Protein AF-A0AAN5D8Q6-F1 (afdb_monomer_lite)

Organism: NCBI:txid1317129

Radius of gyration: 21.9 Å; chains: 1; bounding box: 68×29×64 Å

Structure (mmCIF, N/CA/C/O backbone):
data_AF-A0AAN5D8Q6-F1
#
_entry.id   AF-A0AAN5D8Q6-F1
#
loop_
_atom_site.group_PDB
_atom_site.id
_atom_site.type_symbol
_atom_site.label_atom_id
_atom_site.label_alt_id
_atom_site.label_comp_id
_atom_site.label_asym_id
_atom_site.label_entity_id
_atom_site.label_seq_id
_atom_site.pdbx_PDB_ins_code
_atom_site.Cartn_x
_atom_site.Cartn_y
_atom_site.Cartn_z
_atom_site.occupancy
_atom_site.B_iso_or_equiv
_atom_site.auth_seq_id
_atom_site.auth_comp_id
_atom_site.auth_asym_id
_atom_site.auth_atom_id
_atom_site.pdbx_PDB_model_num
ATOM 1 N N . THR A 1 1 ? 2.162 10.910 -30.057 1.00 61.28 1 THR A N 1
ATOM 2 C CA . THR A 1 1 ? 2.626 12.165 -29.415 1.00 61.28 1 THR A CA 1
ATOM 3 C C . THR A 1 1 ? 3.493 11.852 -28.193 1.00 61.28 1 THR A C 1
ATOM 5 O O . THR A 1 1 ? 2.975 11.648 -27.103 1.00 61.28 1 THR A O 1
ATOM 8 N N . ARG A 1 2 ? 4.827 11.772 -28.353 1.00 68.81 2 ARG A N 1
ATOM 9 C CA . ARG A 1 2 ? 5.777 11.435 -27.258 1.00 68.81 2 ARG A CA 1
ATOM 10 C C . ARG A 1 2 ? 5.701 12.402 -26.062 1.00 68.81 2 ARG A C 1
ATOM 12 O O . ARG A 1 2 ? 5.843 11.976 -24.922 1.00 68.81 2 ARG A O 1
ATOM 19 N N . VAL A 1 3 ? 5.389 13.675 -26.313 1.00 76.62 3 VAL A N 1
ATOM 20 C CA . VAL A 1 3 ? 5.197 14.711 -25.278 1.00 76.62 3 VAL A CA 1
ATOM 21 C C . VAL A 1 3 ? 4.025 14.378 -24.345 1.00 76.62 3 VAL A C 1
ATOM 23 O O . VAL A 1 3 ? 4.167 14.466 -23.130 1.00 76.62 3 VAL A O 1
ATOM 26 N N . HIS A 1 4 ? 2.902 13.886 -24.882 1.00 75.38 4 HIS A N 1
ATOM 27 C CA . HIS A 1 4 ? 1.758 13.452 -24.069 1.00 75.38 4 HIS A CA 1
ATOM 28 C C . HIS A 1 4 ? 2.110 12.287 -23.135 1.00 75.38 4 HIS A C 1
ATOM 30 O O . HIS A 1 4 ? 1.647 12.241 -21.998 1.00 75.38 4 HIS A O 1
ATOM 36 N N . GLN A 1 5 ? 2.958 11.358 -23.588 1.00 72.12 5 GLN A N 1
ATOM 37 C CA . GLN A 1 5 ? 3.420 10.245 -22.755 1.00 72.12 5 GLN A CA 1
ATOM 38 C C . GLN A 1 5 ? 4.350 10.714 -21.629 1.00 72.12 5 GLN A C 1
ATOM 40 O O . GLN A 1 5 ? 4.248 10.201 -20.517 1.00 72.12 5 GLN A O 1
ATOM 45 N N . LEU A 1 6 ? 5.225 11.692 -21.886 1.00 71.75 6 LEU A N 1
ATOM 46 C CA . LEU A 1 6 ? 6.100 12.276 -20.861 1.00 71.75 6 LEU A CA 1
ATOM 47 C C . LEU A 1 6 ? 5.304 13.043 -19.799 1.00 71.75 6 LEU A C 1
ATOM 49 O O . LEU A 1 6 ? 5.535 12.843 -18.609 1.00 71.75 6 LEU A O 1
ATOM 53 N N . ILE A 1 7 ? 4.321 13.845 -20.216 1.00 77.38 7 ILE A N 1
ATOM 54 C CA . ILE A 1 7 ? 3.443 14.589 -19.301 1.00 77.38 7 ILE A CA 1
ATOM 55 C C . ILE A 1 7 ? 2.642 13.625 -18.416 1.00 77.38 7 ILE A C 1
ATOM 57 O O . ILE A 1 7 ? 2.618 13.786 -17.198 1.00 77.38 7 ILE A O 1
ATOM 61 N N . ASN A 1 8 ? 2.055 12.571 -18.994 1.00 73.19 8 ASN A N 1
ATOM 62 C CA . ASN A 1 8 ? 1.296 11.579 -18.226 1.00 73.19 8 ASN A CA 1
ATOM 63 C C . ASN A 1 8 ? 2.174 10.812 -17.225 1.00 73.19 8 ASN A C 1
ATOM 65 O O . ASN A 1 8 ? 1.735 10.541 -16.109 1.00 73.19 8 ASN A O 1
ATOM 69 N N . LYS A 1 9 ? 3.419 10.488 -17.596 1.00 70.25 9 LYS A N 1
ATOM 70 C CA . LYS A 1 9 ? 4.393 9.860 -16.689 1.00 70.25 9 LYS A CA 1
ATOM 71 C C . LYS A 1 9 ? 4.766 10.792 -15.533 1.00 70.25 9 LYS A C 1
ATOM 73 O O . LYS A 1 9 ? 4.789 10.345 -14.390 1.00 70.25 9 LYS A O 1
ATOM 78 N N . GLY A 1 10 ? 4.992 12.077 -15.815 1.00 72.12 10 GLY A N 1
ATOM 79 C CA . GLY A 1 10 ? 5.273 13.090 -14.794 1.00 72.12 10 GLY A CA 1
ATOM 80 C C . GLY A 1 10 ? 4.121 13.252 -13.801 1.00 72.12 10 GLY A C 1
ATOM 81 O O . GLY A 1 10 ? 4.326 13.116 -12.598 1.00 72.12 10 GLY A O 1
ATOM 82 N N . LEU A 1 11 ? 2.895 13.435 -14.300 1.00 75.19 11 LEU A N 1
ATOM 83 C CA . LEU A 1 11 ? 1.694 13.553 -13.465 1.00 75.19 11 LEU A CA 1
ATOM 84 C C . LEU A 1 11 ? 1.444 12.305 -12.614 1.00 75.19 11 LEU A C 1
ATOM 86 O O . LEU A 1 11 ? 1.070 12.422 -11.447 1.00 75.19 11 LEU A O 1
ATOM 90 N N . ALA A 1 12 ? 1.678 11.114 -13.171 1.00 72.56 12 ALA A N 1
ATOM 91 C CA . ALA A 1 12 ? 1.571 9.873 -12.417 1.00 72.56 12 ALA A CA 1
ATOM 92 C C . ALA A 1 12 ? 2.553 9.868 -11.237 1.00 72.56 12 ALA A C 1
ATOM 94 O O . ALA A 1 12 ? 2.127 9.680 -10.101 1.00 72.56 12 ALA A O 1
ATOM 95 N N . ILE A 1 13 ? 3.840 10.144 -11.478 1.00 75.00 13 ILE A N 1
ATOM 96 C CA . ILE A 1 13 ? 4.872 10.176 -10.430 1.00 75.00 13 ILE A CA 1
ATOM 97 C C . ILE A 1 13 ? 4.524 11.199 -9.341 1.00 75.00 13 ILE A C 1
ATOM 99 O O . ILE A 1 13 ? 4.581 10.870 -8.157 1.00 75.00 13 ILE A O 1
ATOM 103 N N . THR A 1 14 ? 4.107 12.411 -9.718 1.00 76.12 14 THR A N 1
ATOM 104 C CA . THR A 1 14 ? 3.710 13.450 -8.757 1.00 76.12 14 THR A CA 1
ATOM 105 C C . THR A 1 14 ? 2.533 13.002 -7.893 1.00 76.12 14 THR A C 1
ATOM 107 O O . THR A 1 14 ? 2.607 13.090 -6.667 1.00 76.12 14 THR A O 1
ATOM 110 N N . ASN A 1 15 ? 1.479 12.453 -8.502 1.00 75.25 15 ASN A N 1
ATOM 111 C CA . ASN A 1 15 ? 0.332 11.933 -7.758 1.00 75.25 15 ASN A CA 1
ATOM 112 C C . ASN A 1 15 ? 0.729 10.790 -6.813 1.00 75.25 15 ASN A C 1
ATOM 114 O O . ASN A 1 15 ? 0.198 10.707 -5.707 1.00 75.25 15 ASN A O 1
ATOM 118 N N . TYR A 1 16 ? 1.694 9.949 -7.199 1.00 69.50 16 TYR A N 1
ATOM 119 C CA . TYR A 1 16 ? 2.215 8.890 -6.331 1.00 69.50 16 TYR A CA 1
ATOM 120 C C . TYR A 1 16 ? 2.961 9.431 -5.116 1.00 69.50 16 TYR A C 1
ATOM 122 O O . TYR A 1 16 ? 2.720 8.964 -4.003 1.00 69.50 16 TYR A O 1
ATOM 130 N N . VAL A 1 17 ? 3.838 10.417 -5.301 1.00 76.00 17 VAL A N 1
ATOM 131 C CA . VAL A 1 17 ? 4.578 11.026 -4.186 1.00 76.00 17 VAL A CA 1
ATOM 132 C C . VAL A 1 17 ? 3.607 11.676 -3.201 1.00 76.00 17 VAL A C 1
ATOM 134 O O . VAL A 1 17 ? 3.692 11.424 -1.999 1.00 76.00 17 VAL A O 1
ATOM 137 N N . VAL A 1 18 ? 2.630 12.435 -3.706 1.00 79.06 18 VAL A N 1
ATOM 138 C CA . VAL A 1 18 ? 1.588 13.051 -2.872 1.00 79.06 18 VAL A CA 1
ATOM 139 C C . VAL A 1 18 ? 0.795 11.983 -2.121 1.00 79.06 18 VAL A C 1
ATOM 141 O O . VAL A 1 18 ? 0.617 12.089 -0.909 1.00 79.06 18 VAL A O 1
ATOM 144 N N . TYR A 1 19 ? 0.381 10.914 -2.802 1.00 75.81 19 TYR A N 1
ATOM 145 C CA . TYR A 1 19 ? -0.361 9.819 -2.185 1.00 75.81 19 TYR A CA 1
ATOM 146 C C . TYR A 1 19 ? 0.419 9.154 -1.040 1.00 75.81 19 TYR A C 1
ATOM 148 O O . TYR A 1 19 ? -0.138 8.951 0.041 1.00 75.81 19 TYR A O 1
ATOM 156 N N . VAL A 1 20 ? 1.702 8.836 -1.239 1.00 75.69 20 VAL A N 1
ATOM 157 C CA . VAL A 1 20 ? 2.541 8.193 -0.210 1.00 75.69 20 VAL A CA 1
ATOM 158 C C . VAL A 1 20 ? 2.745 9.116 0.991 1.00 75.69 20 VAL A C 1
ATOM 160 O O . VAL A 1 20 ? 2.602 8.670 2.134 1.00 75.69 20 VAL A O 1
ATOM 163 N N . ILE A 1 21 ? 3.025 10.400 0.752 1.00 82.75 21 ILE A N 1
ATOM 164 C CA . ILE A 1 21 ? 3.220 11.392 1.816 1.00 82.75 21 ILE A CA 1
ATOM 165 C C . ILE A 1 21 ? 1.928 11.562 2.621 1.00 82.75 21 ILE A C 1
ATOM 167 O O . ILE A 1 21 ? 1.947 11.422 3.844 1.00 82.75 21 ILE A O 1
ATOM 171 N N . CYS A 1 22 ? 0.793 11.789 1.954 1.00 79.06 22 CYS A N 1
ATOM 172 C CA . CYS A 1 22 ? -0.494 11.963 2.620 1.00 79.06 22 CYS A CA 1
ATOM 173 C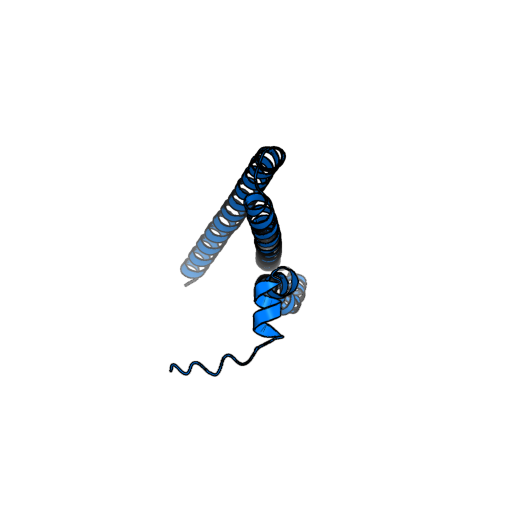 C . CYS A 1 22 ? -0.883 10.731 3.448 1.00 79.06 22 CYS A C 1
ATOM 175 O O . CYS A 1 22 ? -1.235 10.881 4.617 1.00 79.06 22 CYS A O 1
ATOM 177 N N . ASN A 1 23 ? -0.773 9.513 2.902 1.00 76.19 23 ASN A N 1
ATOM 178 C CA . ASN A 1 23 ? -1.113 8.295 3.651 1.00 76.19 23 ASN A CA 1
ATOM 179 C C . ASN A 1 23 ? -0.192 8.061 4.853 1.00 76.19 23 ASN A C 1
ATOM 181 O O . ASN A 1 23 ? -0.659 7.636 5.912 1.00 76.19 23 ASN A O 1
ATOM 185 N N . SER A 1 24 ? 1.098 8.372 4.722 1.00 76.81 24 SER A N 1
ATOM 186 C CA . SER A 1 24 ? 2.048 8.273 5.834 1.00 76.81 24 SER A CA 1
ATOM 187 C C . SER A 1 24 ? 1.705 9.271 6.942 1.00 76.81 24 SER A C 1
ATOM 189 O O . SER A 1 24 ? 1.614 8.886 8.108 1.00 76.81 24 SER A O 1
ATOM 191 N N . ILE A 1 25 ? 1.424 10.531 6.584 1.00 82.94 25 ILE A N 1
ATOM 192 C CA . ILE A 1 25 ? 1.013 11.574 7.535 1.00 82.94 25 ILE A CA 1
ATOM 193 C C . ILE A 1 25 ? -0.283 11.174 8.241 1.00 82.94 25 ILE A C 1
ATOM 195 O O . ILE A 1 25 ? -0.329 11.192 9.469 1.00 82.94 25 ILE A O 1
ATOM 199 N N . PHE A 1 26 ? -1.317 10.760 7.502 1.00 78.12 26 PHE A N 1
ATOM 200 C CA . PHE A 1 26 ? -2.578 10.326 8.106 1.00 78.12 26 PHE A CA 1
ATOM 201 C C . PHE A 1 26 ? -2.390 9.127 9.037 1.00 78.12 26 PHE A C 1
ATOM 203 O O . PHE A 1 26 ? -2.976 9.102 10.120 1.00 78.12 26 PHE A O 1
ATOM 210 N N . THR A 1 27 ? -1.532 8.171 8.676 1.00 77.06 27 THR A N 1
ATOM 211 C CA . THR A 1 27 ? -1.230 7.014 9.531 1.00 77.06 27 THR A CA 1
ATOM 212 C C . THR A 1 27 ? -0.553 7.452 10.833 1.00 77.06 27 THR A C 1
ATOM 214 O O . THR A 1 27 ? -0.971 7.036 11.915 1.00 77.06 27 THR A O 1
ATOM 217 N N . ILE A 1 28 ? 0.435 8.350 10.760 1.00 81.50 28 ILE A N 1
ATOM 218 C CA . ILE A 1 28 ? 1.135 8.880 11.940 1.00 81.50 28 ILE A CA 1
ATOM 219 C C . ILE A 1 28 ? 0.187 9.702 12.821 1.00 81.50 28 ILE A C 1
ATOM 221 O O . ILE A 1 28 ? 0.147 9.489 14.033 1.00 81.50 28 ILE A O 1
ATOM 225 N N . LEU A 1 29 ? -0.595 10.617 12.238 1.00 78.25 29 LEU A N 1
ATOM 226 C CA . LEU A 1 29 ? -1.566 11.432 12.974 1.00 78.25 29 LEU A CA 1
ATOM 227 C C . LEU A 1 29 ? -2.597 10.553 13.689 1.00 78.25 29 LEU A C 1
ATOM 229 O O . LEU A 1 29 ? -2.837 10.738 14.881 1.00 78.25 29 LEU A O 1
ATOM 233 N N . THR A 1 30 ? -3.130 9.542 12.998 1.00 77.44 30 THR A N 1
ATOM 234 C CA . THR A 1 30 ? -4.075 8.590 13.596 1.00 77.44 30 THR A CA 1
ATOM 235 C C . THR A 1 30 ? -3.415 7.801 14.729 1.00 77.44 30 THR A C 1
ATOM 237 O O . THR A 1 30 ? -4.008 7.650 15.794 1.00 77.44 30 THR A O 1
ATOM 240 N N . SER A 1 31 ? -2.163 7.360 14.560 1.00 74.38 31 SER A N 1
ATOM 241 C CA . SER A 1 31 ? -1.419 6.662 15.615 1.00 74.38 31 SER A CA 1
ATOM 242 C C . SER A 1 31 ? -1.205 7.535 16.855 1.00 74.38 31 SER A C 1
ATOM 244 O O . SER A 1 31 ? -1.317 7.047 17.982 1.00 74.38 31 SER A O 1
ATOM 246 N N . ARG A 1 32 ? -0.895 8.825 16.672 1.00 81.69 32 ARG A N 1
ATOM 247 C CA . ARG A 1 32 ? -0.702 9.772 17.782 1.00 81.69 32 ARG A CA 1
ATOM 248 C C . ARG A 1 32 ? -2.000 10.016 18.537 1.00 81.69 32 ARG A C 1
ATOM 250 O O . ARG A 1 32 ? -1.997 10.001 19.766 1.00 81.69 32 ARG A O 1
ATOM 257 N N . GLU A 1 33 ? -3.101 10.185 17.816 1.00 78.62 33 GLU A N 1
ATOM 258 C CA . GLU A 1 33 ? -4.408 10.407 18.429 1.00 78.62 33 GLU A CA 1
ATOM 259 C C . GLU A 1 33 ? -4.877 9.166 19.200 1.00 78.62 33 GLU A C 1
ATOM 261 O O . GLU A 1 33 ? -5.339 9.274 20.336 1.00 78.62 33 GLU A O 1
ATOM 266 N N . MET A 1 34 ? -4.639 7.966 18.660 1.00 70.50 34 MET A N 1
ATOM 267 C CA . MET A 1 34 ? -4.876 6.701 19.363 1.00 70.50 34 MET A CA 1
ATOM 268 C C . MET A 1 34 ? -4.087 6.598 20.674 1.00 70.50 34 MET A C 1
ATOM 270 O O . MET A 1 34 ? -4.626 6.158 21.693 1.00 70.50 34 MET A O 1
ATOM 274 N N . TYR A 1 35 ? -2.820 7.021 20.671 1.00 76.25 35 TYR A N 1
ATOM 275 C CA . TYR A 1 35 ? -1.996 7.035 21.879 1.00 76.25 35 TYR A CA 1
ATOM 276 C C . TYR A 1 35 ? -2.520 8.041 22.914 1.00 76.25 35 TYR A C 1
ATOM 278 O O . TYR A 1 35 ? -2.592 7.724 24.102 1.00 76.25 35 TYR A O 1
ATOM 286 N N . ARG A 1 36 ? -2.964 9.221 22.463 1.00 78.50 36 ARG A N 1
ATOM 287 C CA . ARG A 1 36 ? -3.570 10.255 23.314 1.00 78.50 36 ARG A CA 1
ATOM 288 C C . ARG A 1 36 ? -4.854 9.760 23.982 1.00 78.50 36 ARG A C 1
ATOM 290 O O . ARG A 1 36 ? -5.008 9.890 25.195 1.00 78.50 36 ARG A O 1
ATOM 297 N N . MET A 1 37 ? -5.737 9.118 23.217 1.00 69.19 37 MET A N 1
ATOM 298 C CA . MET A 1 37 ? -6.996 8.570 23.734 1.00 69.19 37 MET A CA 1
ATOM 299 C C . MET A 1 37 ? -6.771 7.431 24.735 1.00 69.19 37 MET A C 1
ATOM 301 O O . MET A 1 37 ? -7.529 7.306 25.695 1.00 69.19 37 MET A O 1
ATOM 305 N N . ARG A 1 38 ? -5.693 6.644 24.589 1.00 71.75 38 ARG A N 1
ATOM 306 C CA . ARG A 1 38 ? -5.320 5.598 25.558 1.00 71.75 38 ARG A CA 1
ATOM 307 C C . ARG A 1 38 ? -5.065 6.155 26.963 1.00 71.75 38 ARG A C 1
ATOM 309 O O . ARG A 1 38 ? -5.440 5.500 27.932 1.00 71.75 38 ARG A O 1
ATOM 316 N N . GLY A 1 39 ? -4.487 7.353 27.077 1.00 69.81 39 GLY A N 1
ATOM 317 C CA . GLY A 1 39 ? -4.260 8.019 28.365 1.00 69.81 39 GLY A CA 1
ATOM 318 C C . GLY A 1 39 ? -5.554 8.454 29.065 1.00 69.81 39 GLY A C 1
ATOM 319 O O . GLY A 1 39 ? -5.661 8.345 30.281 1.00 69.81 39 GLY A O 1
ATOM 320 N N . MET A 1 40 ? -6.574 8.867 28.305 1.00 68.69 40 MET A N 1
ATOM 321 C CA . MET A 1 40 ? -7.865 9.315 28.853 1.00 68.69 40 MET A CA 1
ATOM 322 C C . MET A 1 40 ? -8.739 8.167 29.384 1.00 68.69 40 MET A C 1
ATOM 324 O O . MET A 1 40 ? -9.632 8.391 30.199 1.00 68.69 40 MET A O 1
ATOM 328 N N . VAL A 1 41 ? -8.485 6.930 28.949 1.00 68.69 41 VAL A N 1
ATOM 329 C CA . VAL A 1 41 ? -9.284 5.750 29.329 1.00 68.69 41 VAL A CA 1
ATOM 330 C C . VAL A 1 41 ? -8.986 5.246 30.728 1.00 68.69 41 VAL A C 1
ATOM 332 O O . VAL A 1 41 ? -9.861 4.645 31.343 1.00 68.69 41 VAL A O 1
ATOM 335 N N . TYR A 1 42 ? -7.803 5.544 31.262 1.00 65.44 42 TYR A N 1
ATOM 336 C CA . TYR A 1 42 ? -7.447 5.166 32.628 1.00 65.44 42 TYR A CA 1
ATOM 337 C C . TYR A 1 42 ? -8.411 5.762 33.676 1.00 65.44 42 TYR A C 1
ATOM 339 O O . TYR A 1 42 ? -8.621 5.159 34.720 1.00 65.44 42 TYR A O 1
ATOM 347 N N . ASN A 1 43 ? -9.068 6.885 33.353 1.00 67.38 43 ASN A N 1
ATOM 348 C CA . ASN A 1 43 ? -9.950 7.621 34.263 1.00 67.38 43 ASN A CA 1
ATOM 349 C C . ASN A 1 43 ? -11.444 7.596 33.869 1.00 67.38 43 ASN A C 1
ATOM 351 O O . ASN A 1 43 ? -12.213 8.381 34.419 1.00 67.38 43 ASN A O 1
ATOM 355 N N . SER A 1 44 ? -11.885 6.782 32.895 1.00 67.19 44 SER A N 1
ATOM 356 C CA . SER A 1 44 ? -13.215 6.962 32.272 1.00 67.19 44 SER A CA 1
ATOM 357 C C . SER A 1 44 ? -14.102 5.709 32.171 1.00 67.19 44 SER A C 1
ATOM 359 O O . SER A 1 44 ? -13.673 4.580 32.385 1.00 67.19 44 SER A O 1
ATOM 361 N N . SER A 1 45 ? -15.379 5.947 31.841 1.00 75.00 45 SER A N 1
ATOM 362 C CA . SER A 1 45 ? -16.505 4.996 31.857 1.00 75.00 45 SER A CA 1
ATOM 363 C C . SER A 1 45 ? -16.394 3.831 30.854 1.00 75.00 45 SER A C 1
ATOM 365 O O . SER A 1 45 ? -15.703 3.914 29.837 1.00 75.00 45 SER A O 1
ATOM 367 N N . ALA A 1 46 ? -17.152 2.750 31.096 1.00 73.56 46 ALA A N 1
ATOM 368 C CA . ALA A 1 46 ? -17.195 1.542 30.256 1.00 73.56 46 ALA A CA 1
ATOM 369 C C . ALA A 1 46 ? -17.452 1.816 28.755 1.00 73.56 46 ALA A C 1
ATOM 371 O O . ALA A 1 46 ? -16.920 1.105 27.900 1.00 73.56 46 ALA A O 1
ATOM 372 N N . ASN A 1 47 ? -18.193 2.880 28.425 1.00 74.12 47 ASN A N 1
ATOM 373 C CA . ASN A 1 47 ? -18.472 3.287 27.044 1.00 74.12 47 ASN A CA 1
ATOM 374 C C . ASN A 1 47 ? -17.210 3.750 26.297 1.00 74.12 47 ASN A C 1
ATOM 376 O O . ASN A 1 47 ? -17.042 3.442 25.116 1.00 74.12 47 ASN A O 1
ATOM 380 N N . LEU A 1 48 ? -16.280 4.422 26.985 1.00 75.25 48 LEU A N 1
ATOM 381 C CA . LEU A 1 48 ? -15.032 4.899 26.385 1.00 75.25 48 LEU A CA 1
ATOM 382 C C . LEU A 1 48 ? -14.127 3.727 25.964 1.00 75.25 48 LEU A C 1
ATOM 384 O O . LEU A 1 48 ? -13.450 3.781 24.937 1.00 75.25 48 LEU A O 1
ATOM 388 N N . ARG A 1 49 ? -14.166 2.625 26.725 1.00 75.94 49 ARG A N 1
ATOM 389 C CA . ARG A 1 49 ? -13.410 1.400 26.431 1.00 75.94 49 ARG A CA 1
ATOM 390 C C . ARG A 1 49 ? -13.888 0.722 25.143 1.00 75.94 49 ARG A C 1
ATOM 392 O O . ARG A 1 49 ? -13.057 0.255 24.367 1.00 75.94 49 ARG A O 1
ATOM 399 N N . IL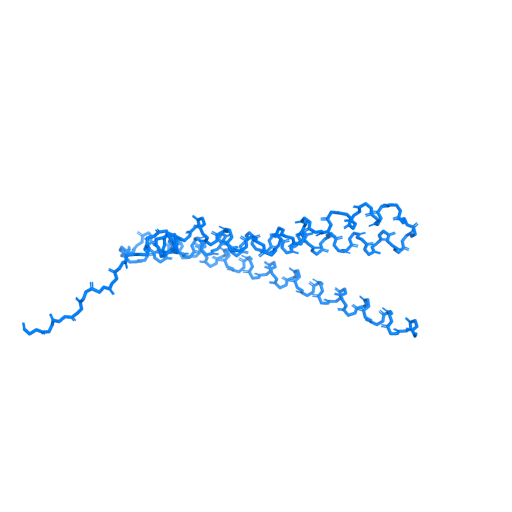E A 1 50 ? -15.200 0.693 24.896 1.00 79.56 50 ILE A N 1
ATOM 400 C CA . ILE A 1 50 ? -15.783 0.132 23.664 1.00 79.56 50 ILE A CA 1
ATOM 401 C C . ILE A 1 50 ? -15.364 0.971 22.450 1.00 79.56 50 ILE A C 1
ATOM 403 O O . ILE A 1 50 ? -14.894 0.417 21.454 1.00 79.56 50 ILE A O 1
ATOM 407 N N . ILE A 1 51 ? -15.454 2.302 22.562 1.00 79.44 51 ILE A N 1
ATOM 408 C CA . ILE A 1 51 ? -15.039 3.239 21.506 1.00 79.44 51 ILE A CA 1
ATOM 409 C C . ILE A 1 51 ? -13.557 3.046 21.159 1.00 79.44 51 ILE A C 1
ATOM 411 O O . ILE A 1 51 ? -13.206 2.947 19.984 1.00 79.44 51 ILE A O 1
ATOM 415 N N . LEU A 1 52 ? -12.693 2.906 22.168 1.00 79.94 52 LEU A N 1
ATOM 416 C CA . LEU A 1 52 ? -11.264 2.662 21.964 1.00 79.94 52 LEU A CA 1
ATOM 417 C C . LEU A 1 52 ? -10.974 1.363 21.207 1.00 79.94 52 LEU A C 1
ATOM 419 O O . LEU A 1 52 ? -10.109 1.334 20.331 1.00 79.94 52 LEU A O 1
ATOM 423 N N . ILE A 1 53 ? -11.663 0.273 21.559 1.00 79.19 53 ILE A N 1
ATOM 424 C CA . ILE A 1 53 ? -11.490 -1.018 20.881 1.00 79.19 53 ILE A CA 1
ATOM 425 C C . ILE A 1 53 ? -11.886 -0.879 19.409 1.00 79.19 53 ILE A C 1
ATOM 427 O O . ILE A 1 53 ? -11.157 -1.339 18.529 1.00 79.19 53 ILE A O 1
ATOM 431 N N . GLN A 1 54 ? -12.998 -0.196 19.135 1.00 80.75 54 GLN A N 1
ATOM 432 C CA . GLN A 1 54 ? -13.468 0.039 17.776 1.00 80.75 54 GLN A CA 1
ATOM 433 C C . GLN A 1 54 ? -12.493 0.905 16.970 1.00 80.75 54 GLN A C 1
ATOM 435 O O . GLN A 1 54 ? -12.161 0.553 15.838 1.00 80.75 54 GLN A O 1
ATOM 440 N N . GLN A 1 55 ? -11.975 1.988 17.553 1.00 81.19 55 GLN A N 1
ATOM 441 C CA . GLN A 1 55 ? -10.970 2.822 16.896 1.00 81.19 55 GLN A CA 1
ATOM 442 C C . GLN A 1 55 ? -9.650 2.085 16.670 1.00 81.19 55 GLN A C 1
ATOM 444 O O . GLN A 1 55 ? -9.054 2.236 15.608 1.00 81.19 55 GLN A O 1
ATOM 449 N N . ARG A 1 56 ? -9.210 1.232 17.606 1.00 81.94 56 ARG A N 1
ATOM 450 C CA . ARG A 1 56 ? -8.012 0.401 17.415 1.00 81.94 56 ARG A CA 1
ATOM 451 C C . ARG A 1 56 ? -8.189 -0.558 16.245 1.00 81.94 56 ARG A C 1
ATOM 453 O O . ARG A 1 56 ? -7.284 -0.690 15.429 1.00 81.94 56 ARG A O 1
ATOM 460 N N . ASN A 1 57 ? -9.349 -1.200 16.140 1.00 81.81 57 ASN A N 1
ATOM 461 C CA . ASN A 1 57 ? -9.640 -2.100 15.028 1.00 81.81 57 ASN A CA 1
ATOM 462 C C . ASN A 1 57 ? -9.680 -1.336 13.697 1.00 81.81 57 ASN A C 1
ATOM 464 O O . ASN A 1 57 ? -9.087 -1.793 12.724 1.00 81.81 57 ASN A O 1
ATOM 468 N N . LEU A 1 58 ? -10.297 -0.149 13.666 1.00 81.75 58 LEU A N 1
ATOM 469 C CA . LEU A 1 58 ? -10.297 0.714 12.482 1.00 81.75 58 LEU A CA 1
ATOM 470 C C . LEU A 1 58 ? -8.876 1.159 12.104 1.00 81.75 58 LEU A C 1
ATOM 472 O O . LEU A 1 58 ? -8.517 1.121 10.932 1.00 81.75 58 LEU A O 1
ATOM 476 N N . PHE A 1 59 ? -8.046 1.513 13.085 1.00 82.69 59 PHE A N 1
ATOM 477 C CA . PHE A 1 59 ? -6.655 1.895 12.860 1.00 82.69 59 PHE A CA 1
ATOM 478 C C . PHE A 1 59 ? -5.830 0.757 12.255 1.00 82.69 59 PHE A C 1
ATOM 480 O O . PHE A 1 59 ? -5.059 0.993 11.327 1.00 82.69 59 PHE A O 1
ATOM 487 N N . ILE A 1 60 ? -6.015 -0.481 12.723 1.00 83.44 60 ILE A N 1
ATOM 488 C CA . ILE A 1 60 ? -5.354 -1.653 12.132 1.00 83.44 60 ILE A CA 1
ATOM 489 C C . ILE A 1 60 ? -5.790 -1.829 10.669 1.00 83.44 60 ILE A C 1
ATOM 491 O O . ILE A 1 60 ? -4.936 -2.035 9.810 1.00 83.44 60 ILE A O 1
ATOM 495 N N . VAL A 1 61 ? -7.089 -1.692 10.364 1.00 85.12 61 VAL A N 1
ATOM 496 C CA . VAL A 1 61 ? -7.610 -1.772 8.984 1.00 85.12 61 VAL A CA 1
ATOM 497 C C . VAL A 1 61 ? -6.981 -0.697 8.096 1.00 85.12 61 VAL A C 1
ATOM 499 O O . VAL A 1 61 ? -6.481 -1.010 7.017 1.00 85.12 61 VAL A O 1
ATOM 502 N N . VAL A 1 62 ? -6.976 0.559 8.551 1.00 81.56 62 VAL A N 1
ATOM 503 C CA . VAL A 1 62 ? -6.384 1.684 7.811 1.00 81.56 62 VAL A CA 1
ATOM 504 C C . VAL A 1 62 ? -4.888 1.458 7.604 1.00 81.56 62 VAL A C 1
ATOM 506 O O . VAL A 1 62 ? -4.404 1.624 6.493 1.00 81.56 62 VAL A O 1
ATOM 509 N N . SER A 1 63 ? -4.168 0.997 8.628 1.00 80.88 63 SER A N 1
ATOM 510 C CA . SER A 1 63 ? -2.729 0.725 8.534 1.00 80.88 63 SER A CA 1
ATOM 511 C C . SER A 1 63 ? -2.421 -0.383 7.524 1.00 80.88 63 SER A C 1
ATOM 513 O O . SER A 1 63 ? -1.540 -0.220 6.683 1.00 80.88 63 SER A O 1
ATOM 515 N N . ALA A 1 64 ? -3.170 -1.490 7.554 1.00 85.12 64 ALA A N 1
ATOM 516 C CA . ALA A 1 64 ? -3.018 -2.577 6.587 1.00 85.12 64 ALA A CA 1
ATOM 517 C C . ALA A 1 64 ? -3.327 -2.114 5.153 1.00 85.12 64 ALA A C 1
ATOM 519 O O . ALA A 1 64 ? -2.597 -2.452 4.220 1.00 85.12 64 ALA A O 1
ATOM 520 N N . CYS A 1 65 ? -4.368 -1.295 4.979 1.00 85.31 65 CYS A N 1
ATOM 521 C CA . CYS A 1 65 ? -4.719 -0.686 3.697 1.00 85.31 65 CYS A CA 1
ATOM 522 C C . CYS A 1 65 ? -3.585 0.215 3.177 1.00 85.31 65 CYS A C 1
ATOM 524 O O . CYS A 1 65 ? -3.116 0.032 2.052 1.00 85.31 65 CYS A O 1
ATOM 526 N N . THR A 1 66 ? -3.068 1.111 4.024 1.00 82.69 66 THR A N 1
ATOM 527 C CA . THR A 1 66 ? -1.937 1.991 3.702 1.00 82.69 66 THR A CA 1
ATOM 528 C C . THR A 1 66 ? -0.711 1.195 3.263 1.00 82.69 66 THR A C 1
ATOM 530 O O . THR A 1 66 ? -0.156 1.472 2.201 1.00 82.69 66 THR A O 1
ATOM 533 N N . ILE A 1 67 ? -0.306 0.177 4.031 1.00 83.94 67 ILE A N 1
ATOM 534 C CA . ILE A 1 67 ? 0.850 -0.669 3.692 1.00 83.94 67 ILE A CA 1
ATOM 535 C C . ILE A 1 67 ? 0.639 -1.342 2.333 1.00 83.94 67 ILE A C 1
ATOM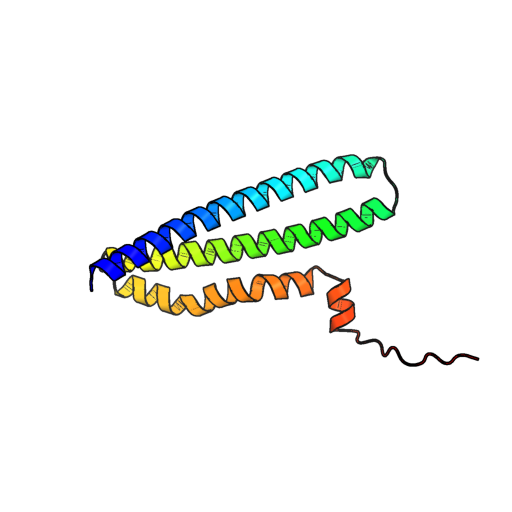 537 O O . ILE A 1 67 ? 1.521 -1.298 1.478 1.00 83.94 67 ILE A O 1
ATOM 541 N N . SER A 1 68 ? -0.548 -1.904 2.097 1.00 88.94 68 SER A N 1
ATOM 542 C CA . SER A 1 68 ? -0.862 -2.602 0.845 1.00 88.94 68 SER A CA 1
ATOM 543 C C . SER A 1 68 ? -0.786 -1.674 -0.370 1.00 88.94 68 SER A C 1
ATOM 545 O O . SER A 1 68 ? -0.239 -2.043 -1.413 1.00 88.94 68 SER A O 1
ATOM 547 N N . HIS A 1 69 ? -1.270 -0.439 -0.233 1.00 83.50 69 HIS A N 1
ATOM 548 C CA . HIS A 1 69 ? -1.164 0.562 -1.288 1.00 83.50 69 HIS A CA 1
ATOM 549 C C . HIS A 1 69 ? 0.263 1.084 -1.491 1.00 83.50 69 HIS A C 1
ATOM 551 O O . HIS A 1 69 ? 0.651 1.318 -2.636 1.00 83.50 69 HIS A O 1
ATOM 557 N N . ILE A 1 70 ? 1.063 1.212 -0.427 1.00 82.00 70 ILE A N 1
ATOM 558 C CA . ILE A 1 70 ? 2.493 1.536 -0.538 1.00 82.00 70 ILE A CA 1
ATOM 559 C C . ILE A 1 70 ? 3.226 0.428 -1.304 1.00 82.00 70 ILE A C 1
ATOM 561 O O . ILE A 1 70 ? 3.958 0.733 -2.242 1.00 82.00 70 ILE A O 1
ATOM 565 N N . CYS A 1 71 ? 2.985 -0.850 -0.991 1.00 86.38 71 CYS A N 1
ATOM 566 C CA . CYS A 1 71 ? 3.568 -1.974 -1.733 1.00 86.38 71 CYS A CA 1
ATOM 567 C C . CYS A 1 71 ? 3.213 -1.919 -3.224 1.00 86.38 71 CYS A C 1
ATOM 569 O O . CYS A 1 71 ? 4.088 -2.071 -4.078 1.00 86.38 71 CYS A O 1
ATOM 571 N N . LYS A 1 72 ? 1.944 -1.641 -3.551 1.00 85.88 72 LYS A N 1
ATOM 572 C CA . LYS A 1 72 ? 1.506 -1.463 -4.941 1.00 85.88 72 LYS A CA 1
ATOM 573 C C . LYS A 1 72 ? 2.215 -0.294 -5.628 1.00 85.88 72 LYS A C 1
ATOM 575 O O . LYS A 1 72 ? 2.660 -0.449 -6.764 1.00 85.88 72 LYS A O 1
ATOM 580 N N . ALA A 1 73 ? 2.362 0.838 -4.944 1.00 82.00 73 ALA A N 1
ATOM 581 C CA . ALA A 1 73 ? 3.064 2.004 -5.471 1.00 82.00 73 ALA A CA 1
ATOM 582 C C . ALA A 1 73 ? 4.546 1.706 -5.749 1.00 82.00 73 ALA A C 1
ATOM 584 O O . ALA A 1 73 ? 5.029 1.970 -6.848 1.00 82.00 73 ALA A O 1
ATOM 585 N N . VAL A 1 74 ? 5.248 1.090 -4.792 1.00 84.06 74 VAL A N 1
ATOM 586 C CA . VAL A 1 74 ? 6.654 0.671 -4.936 1.00 84.06 74 VAL A CA 1
ATOM 587 C C . VAL A 1 74 ? 6.814 -0.291 -6.111 1.00 84.06 74 VAL A C 1
ATOM 589 O O . VAL A 1 74 ? 7.734 -0.146 -6.911 1.00 84.06 74 VAL A O 1
ATOM 592 N N . HIS A 1 75 ? 5.892 -1.239 -6.263 1.00 88.62 75 HIS A N 1
ATOM 593 C CA . HIS A 1 75 ? 5.922 -2.194 -7.362 1.00 88.62 75 HIS A CA 1
ATOM 594 C C . HIS A 1 75 ? 5.732 -1.523 -8.735 1.00 88.62 75 HIS A C 1
ATOM 596 O O . HIS A 1 75 ? 6.499 -1.781 -9.662 1.00 88.62 75 HIS A O 1
ATOM 602 N N . GLN A 1 76 ? 4.766 -0.607 -8.866 1.00 86.00 76 GLN A N 1
ATOM 603 C CA . GLN A 1 76 ? 4.559 0.161 -10.103 1.00 86.00 76 GLN A CA 1
ATOM 604 C C . GLN A 1 76 ? 5.753 1.066 -10.426 1.00 86.00 76 GLN A C 1
ATOM 606 O O . GLN A 1 76 ? 6.135 1.193 -11.590 1.00 86.00 76 GLN A O 1
ATOM 611 N N . PHE A 1 77 ? 6.382 1.642 -9.400 1.00 83.44 77 PHE A N 1
ATOM 612 C CA . PHE A 1 77 ? 7.612 2.408 -9.551 1.00 83.44 77 PHE A CA 1
ATOM 613 C C . PHE A 1 77 ? 8.781 1.530 -10.023 1.00 83.44 77 PHE A C 1
ATOM 615 O O . PHE A 1 77 ? 9.495 1.907 -10.949 1.00 83.44 77 PHE A O 1
ATOM 622 N N . ALA A 1 78 ? 8.939 0.326 -9.468 1.00 86.62 78 ALA A N 1
ATOM 623 C CA . ALA A 1 78 ? 9.968 -0.621 -9.894 1.00 86.62 78 ALA A CA 1
ATOM 624 C C . ALA A 1 78 ? 9.799 -1.043 -11.365 1.00 86.62 78 ALA A C 1
ATOM 626 O O . ALA A 1 78 ? 10.786 -1.093 -12.102 1.00 86.62 78 ALA A O 1
ATOM 627 N N . ILE A 1 79 ? 8.561 -1.277 -11.821 1.00 86.25 79 ILE A N 1
ATOM 628 C CA . ILE A 1 79 ? 8.263 -1.547 -13.240 1.00 86.25 79 ILE A CA 1
ATOM 629 C C . ILE A 1 79 ? 8.688 -0.357 -14.104 1.00 86.25 79 ILE A C 1
ATOM 631 O O . ILE A 1 79 ? 9.368 -0.537 -15.112 1.00 86.25 79 ILE A O 1
ATOM 635 N N . PHE A 1 80 ? 8.326 0.862 -13.697 1.00 83.81 80 PHE A N 1
ATOM 636 C CA . PHE A 1 80 ? 8.668 2.079 -14.430 1.00 83.81 80 PHE A CA 1
ATOM 637 C C . PHE A 1 80 ? 10.185 2.285 -14.568 1.00 83.81 80 PHE A C 1
ATOM 639 O O . PHE A 1 80 ? 10.669 2.568 -15.667 1.00 83.81 80 PHE A O 1
ATOM 646 N N . ILE A 1 81 ? 10.943 2.114 -13.481 1.00 83.50 81 ILE A N 1
ATOM 647 C CA . ILE A 1 81 ? 12.409 2.223 -13.498 1.00 83.50 81 ILE A CA 1
ATOM 648 C C . ILE A 1 81 ? 13.026 1.120 -14.362 1.00 83.50 81 ILE A C 1
ATOM 650 O O . ILE A 1 81 ? 13.889 1.409 -15.185 1.00 83.50 81 ILE A O 1
ATOM 654 N N . SER A 1 82 ? 12.540 -0.119 -14.247 1.00 88.69 82 SER A N 1
ATOM 655 C CA . SER A 1 82 ? 13.030 -1.247 -15.053 1.00 88.69 82 SER A CA 1
ATOM 656 C C . SER A 1 82 ? 12.832 -1.004 -16.550 1.00 88.69 82 SER A C 1
ATOM 658 O O . SER A 1 82 ? 13.745 -1.237 -17.338 1.00 88.69 82 SER A O 1
ATOM 660 N N . MET A 1 83 ? 11.674 -0.459 -16.939 1.00 83.44 83 MET A N 1
ATOM 661 C CA . MET A 1 83 ? 11.408 -0.042 -18.319 1.00 83.44 83 MET A CA 1
ATOM 662 C C . MET A 1 83 ? 12.283 1.132 -18.770 1.00 83.44 83 MET A C 1
ATOM 664 O O . MET A 1 83 ? 12.617 1.215 -19.943 1.00 83.44 83 MET A O 1
ATOM 668 N N . SER A 1 84 ? 12.646 2.043 -17.865 1.00 80.75 84 SER A N 1
ATOM 669 C CA . SER A 1 84 ? 13.478 3.211 -18.192 1.00 80.75 84 SER A CA 1
ATOM 670 C C . SER A 1 84 ? 14.963 2.865 -18.350 1.00 80.75 84 SER A C 1
ATOM 672 O O . SER A 1 84 ? 15.689 3.610 -18.996 1.00 80.75 84 SER A O 1
ATOM 674 N N . LEU A 1 85 ? 15.410 1.749 -17.768 1.00 90.25 85 LEU A N 1
ATOM 675 C CA . LEU A 1 85 ? 16.772 1.215 -17.889 1.00 90.25 85 LEU A CA 1
ATOM 676 C C . LEU A 1 85 ? 16.900 0.147 -18.995 1.00 90.25 85 LEU A C 1
ATOM 678 O O . LEU A 1 85 ? 17.884 -0.592 -19.008 1.00 90.25 85 LEU A O 1
ATOM 682 N N . ASP A 1 86 ? 15.883 0.005 -19.855 1.00 92.50 86 ASP A N 1
ATOM 683 C CA . ASP A 1 86 ? 15.775 -1.036 -20.891 1.00 92.50 86 ASP A CA 1
ATOM 684 C C . ASP A 1 86 ? 15.965 -2.476 -20.361 1.00 92.50 86 ASP A C 1
ATOM 686 O O . ASP A 1 86 ? 16.320 -3.406 -21.088 1.00 92.50 86 ASP A O 1
ATOM 690 N N . LYS A 1 87 ? 15.675 -2.709 -19.073 1.00 92.12 87 LYS A N 1
ATOM 691 C CA . LYS A 1 87 ? 15.689 -4.038 -18.443 1.00 92.12 87 LYS A CA 1
ATOM 692 C C . LYS A 1 87 ? 14.348 -4.737 -18.670 1.00 92.12 87 LYS A C 1
ATOM 694 O O . LYS A 1 87 ? 13.568 -4.943 -17.739 1.00 92.12 87 LYS A O 1
ATOM 699 N N . ILE A 1 88 ? 14.079 -5.088 -19.926 1.00 91.75 88 ILE A N 1
ATOM 700 C CA . ILE A 1 88 ? 12.785 -5.624 -20.382 1.00 91.75 88 ILE A CA 1
ATOM 701 C C . ILE A 1 88 ? 12.417 -6.930 -19.658 1.00 91.75 88 ILE A C 1
ATOM 703 O O . ILE A 1 88 ? 11.272 -7.085 -19.238 1.00 91.75 88 ILE A O 1
ATOM 707 N N . GLU A 1 89 ? 13.378 -7.831 -19.439 1.00 93.88 89 GLU A N 1
ATOM 708 C CA . GLU A 1 89 ? 13.145 -9.095 -18.719 1.00 93.88 89 GLU A CA 1
ATOM 709 C C . GLU A 1 89 ? 12.693 -8.860 -17.272 1.00 93.88 89 GLU A C 1
ATOM 711 O O . GLU A 1 89 ? 11.717 -9.455 -16.818 1.00 93.88 89 GLU A O 1
ATOM 716 N N . LEU A 1 90 ? 13.342 -7.927 -16.564 1.00 90.44 90 LEU A N 1
ATOM 717 C CA . LEU A 1 90 ? 12.968 -7.556 -15.198 1.00 90.44 90 LEU A CA 1
ATOM 718 C C . LEU A 1 90 ? 11.590 -6.887 -15.158 1.00 90.44 90 LEU A C 1
ATOM 720 O O . LEU A 1 90 ? 10.782 -7.191 -14.284 1.00 90.44 90 LEU A O 1
ATOM 724 N N . ALA A 1 91 ? 11.299 -5.995 -16.108 1.00 89.81 91 ALA A N 1
ATOM 725 C CA . ALA A 1 91 ? 9.991 -5.354 -16.204 1.00 89.81 91 ALA A CA 1
ATOM 726 C C . ALA A 1 91 ? 8.873 -6.374 -16.480 1.00 89.81 91 ALA A C 1
ATOM 728 O O . ALA A 1 91 ? 7.805 -6.281 -15.875 1.00 89.81 91 ALA A O 1
ATOM 729 N N . SER A 1 92 ? 9.124 -7.358 -17.349 1.00 93.12 92 SER A N 1
ATOM 730 C CA . SER A 1 92 ? 8.189 -8.445 -17.653 1.00 93.12 92 SER A CA 1
ATOM 731 C C . SER A 1 92 ? 7.960 -9.348 -16.440 1.00 93.12 92 SER A C 1
ATOM 733 O O . SER A 1 92 ? 6.810 -9.611 -16.082 1.00 93.12 92 SER A O 1
ATOM 735 N N . ALA A 1 93 ? 9.036 -9.729 -15.742 1.00 94.44 93 ALA A N 1
ATOM 736 C CA . ALA A 1 93 ? 8.942 -10.469 -14.491 1.00 94.44 93 ALA A CA 1
ATOM 737 C C . ALA A 1 93 ? 8.135 -9.685 -13.449 1.00 94.44 93 ALA A C 1
ATOM 739 O O . ALA A 1 93 ? 7.211 -10.221 -12.862 1.00 94.44 93 ALA A O 1
ATOM 740 N N . LEU A 1 94 ? 8.388 -8.391 -13.248 1.00 91.00 94 LEU A N 1
ATOM 741 C CA . LEU A 1 94 ? 7.590 -7.591 -12.314 1.00 91.00 94 LEU A CA 1
ATOM 742 C C . LEU A 1 94 ? 6.117 -7.496 -12.746 1.00 91.00 94 LEU A C 1
ATOM 744 O O . LEU A 1 94 ? 5.227 -7.634 -11.912 1.00 91.00 94 LEU A O 1
ATOM 748 N N . GLN A 1 95 ? 5.832 -7.326 -14.037 1.00 92.06 95 GLN A N 1
ATOM 749 C CA . GLN A 1 95 ? 4.456 -7.294 -14.535 1.00 92.06 95 GLN A CA 1
ATOM 750 C C . GLN A 1 95 ? 3.688 -8.594 -14.281 1.00 92.06 95 GLN A C 1
ATOM 752 O O . GLN A 1 95 ? 2.489 -8.525 -14.009 1.00 92.06 95 GLN A O 1
ATOM 757 N N . SER A 1 96 ? 4.337 -9.763 -14.302 1.00 94.56 96 SER A N 1
ATOM 758 C CA . SER A 1 96 ? 3.652 -11.025 -13.990 1.00 94.56 96 SER A CA 1
ATOM 759 C C . SER A 1 96 ? 3.173 -11.091 -12.534 1.00 94.56 96 SER A C 1
ATOM 761 O O . SER A 1 96 ? 2.180 -11.753 -12.242 1.00 94.56 96 SER A O 1
ATOM 763 N N . TRP A 1 97 ? 3.830 -10.367 -11.620 1.00 92.31 97 TRP A N 1
ATOM 764 C CA . TRP A 1 97 ? 3.433 -10.246 -10.211 1.00 92.31 97 TRP A CA 1
ATOM 765 C C . TRP A 1 97 ? 2.404 -9.137 -9.961 1.00 92.31 97 TRP A C 1
ATOM 767 O O . TRP A 1 97 ? 1.768 -9.109 -8.902 1.00 92.31 97 TRP A O 1
ATOM 777 N N . TYR A 1 98 ? 2.183 -8.247 -10.932 1.00 90.94 98 TYR A N 1
ATOM 778 C CA . TYR A 1 98 ? 1.264 -7.121 -10.790 1.00 90.94 98 TYR A CA 1
ATOM 779 C C . TYR A 1 98 ? -0.165 -7.532 -10.389 1.00 90.94 98 TYR A C 1
ATOM 781 O O . TYR A 1 98 ? -0.708 -6.894 -9.483 1.00 90.94 98 TYR A O 1
ATOM 789 N N . PRO A 1 99 ? -0.788 -8.588 -10.960 1.00 93.38 99 PRO A N 1
ATOM 790 C CA . PRO A 1 99 ? -2.118 -9.028 -10.536 1.00 93.38 99 PRO A CA 1
ATOM 791 C C . PRO A 1 99 ? -2.181 -9.404 -9.054 1.00 93.38 99 PRO A C 1
ATOM 793 O O . PRO A 1 99 ? -3.155 -9.062 -8.384 1.00 93.38 99 PRO A O 1
ATOM 796 N N . LEU A 1 100 ? -1.133 -10.048 -8.526 1.00 92.94 100 LEU A N 1
ATOM 797 C CA . LEU A 1 100 ? -1.056 -10.447 -7.121 1.00 92.94 100 LEU A CA 1
ATOM 798 C C . LEU A 1 100 ? -0.969 -9.220 -6.208 1.00 92.94 100 LEU A C 1
ATOM 800 O O . LEU A 1 100 ? -1.760 -9.085 -5.278 1.00 92.94 100 LEU A O 1
ATOM 804 N N . ILE A 1 101 ? -0.048 -8.297 -6.499 1.00 90.19 101 ILE A N 1
ATOM 805 C CA . ILE A 1 101 ? 0.139 -7.071 -5.709 1.00 90.19 101 ILE A CA 1
ATOM 806 C C . ILE A 1 101 ? -1.099 -6.169 -5.787 1.00 90.19 101 ILE A C 1
ATOM 808 O O . ILE A 1 101 ? -1.530 -5.592 -4.787 1.00 90.19 101 ILE A O 1
ATOM 812 N N . ASN A 1 102 ? -1.708 -6.065 -6.969 1.00 90.62 102 ASN A N 1
ATOM 813 C CA . ASN A 1 102 ? -2.950 -5.331 -7.154 1.00 90.62 102 ASN A CA 1
ATOM 814 C C . ASN A 1 102 ? -4.100 -5.972 -6.368 1.00 90.62 102 ASN A C 1
ATOM 816 O O . ASN A 1 102 ? -4.813 -5.262 -5.665 1.00 90.62 102 ASN A O 1
ATOM 820 N N . GLY A 1 103 ? -4.244 -7.297 -6.442 1.00 90.56 103 GLY A N 1
ATOM 821 C CA . GLY A 1 103 ? -5.224 -8.046 -5.661 1.00 90.56 103 GLY A CA 1
ATOM 822 C C . GLY A 1 103 ? -5.032 -7.838 -4.161 1.00 90.56 103 GLY A C 1
ATOM 823 O O . GLY A 1 103 ? -5.997 -7.548 -3.463 1.00 90.56 103 GLY A O 1
ATOM 824 N N . PHE A 1 104 ? -3.791 -7.886 -3.672 1.00 89.25 104 PHE A N 1
ATOM 825 C CA . PHE A 1 104 ? -3.477 -7.614 -2.271 1.00 89.25 104 PHE A CA 1
ATOM 826 C C . PHE A 1 104 ? -3.972 -6.228 -1.836 1.00 89.25 104 PHE A C 1
ATOM 828 O O . PHE A 1 104 ? -4.707 -6.124 -0.859 1.00 89.25 104 PHE A O 1
ATOM 835 N N . ALA A 1 105 ? -3.674 -5.176 -2.602 1.00 89.00 105 ALA A N 1
ATOM 836 C CA . ALA A 1 105 ? -4.164 -3.829 -2.304 1.00 89.00 105 ALA A CA 1
ATOM 837 C C . ALA A 1 105 ? -5.697 -3.707 -2.375 1.00 89.00 105 ALA A C 1
ATOM 839 O O . ALA A 1 105 ? -6.300 -3.054 -1.528 1.00 89.00 105 ALA A O 1
ATOM 840 N N . THR A 1 106 ? -6.342 -4.350 -3.351 1.00 91.75 106 THR A N 1
ATOM 841 C CA . THR A 1 106 ? -7.804 -4.308 -3.515 1.00 91.75 106 THR A CA 1
ATOM 842 C C . THR A 1 106 ? -8.540 -5.067 -2.410 1.00 91.75 106 THR A C 1
ATOM 844 O O . THR A 1 106 ? -9.582 -4.609 -1.940 1.00 91.75 106 THR A O 1
ATOM 847 N N . TYR A 1 107 ? -8.010 -6.211 -1.974 1.00 90.69 107 TYR A N 1
ATOM 848 C CA . TYR A 1 107 ? -8.685 -7.092 -1.021 1.00 90.69 107 TYR A CA 1
ATOM 849 C C . TYR A 1 107 ? -8.233 -6.914 0.432 1.00 90.69 107 TYR A C 1
ATOM 851 O O . TYR A 1 107 ? -8.943 -7.370 1.328 1.00 90.69 107 TYR A O 1
ATOM 859 N N . ALA A 1 108 ? -7.129 -6.211 0.704 1.00 87.56 108 ALA A N 1
ATOM 860 C CA . ALA A 1 108 ? -6.666 -5.957 2.069 1.00 87.56 108 ALA A CA 1
ATOM 861 C C . ALA A 1 108 ? -7.760 -5.327 2.943 1.00 87.56 108 ALA A C 1
ATOM 863 O O . ALA A 1 108 ? -8.055 -5.830 4.023 1.00 87.56 108 ALA A O 1
ATOM 864 N N . MET A 1 109 ? -8.430 -4.278 2.456 1.00 86.00 109 MET A N 1
ATOM 865 C CA . MET A 1 109 ? -9.487 -3.600 3.211 1.00 86.00 109 MET A CA 1
ATOM 866 C C . MET A 1 109 ? -10.684 -4.512 3.551 1.00 86.00 109 MET A C 1
ATOM 868 O O . MET A 1 109 ? -10.997 -4.629 4.739 1.00 86.00 109 MET A O 1
ATOM 872 N N . PRO A 1 110 ? -11.368 -5.168 2.589 1.00 87.19 110 PRO A N 1
ATOM 873 C CA . PRO A 1 110 ? -12.497 -6.038 2.915 1.00 87.19 110 PRO A CA 1
ATOM 874 C C . PRO A 1 110 ? -12.090 -7.232 3.790 1.00 87.19 110 PRO A C 1
ATOM 876 O O . PRO A 1 110 ? -12.827 -7.569 4.716 1.00 87.19 110 PRO A O 1
ATOM 879 N N . ILE A 1 111 ? -10.907 -7.823 3.579 1.00 87.12 111 ILE A N 1
ATOM 880 C CA . ILE A 1 111 ? -10.402 -8.919 4.421 1.00 87.12 111 ILE A CA 1
ATOM 881 C C . ILE A 1 111 ? -10.174 -8.431 5.857 1.00 87.12 111 ILE A C 1
ATOM 883 O O . ILE A 1 111 ? -10.683 -9.033 6.805 1.00 87.12 111 ILE A O 1
ATOM 887 N N . CYS A 1 112 ? -9.470 -7.311 6.040 1.00 84.62 112 CYS A N 1
ATOM 888 C CA . CYS A 1 112 ? -9.232 -6.737 7.363 1.00 84.62 112 CYS A CA 1
ATOM 889 C C . CYS A 1 112 ? -10.543 -6.353 8.061 1.00 84.62 112 CYS A C 1
ATOM 891 O O . CYS A 1 112 ?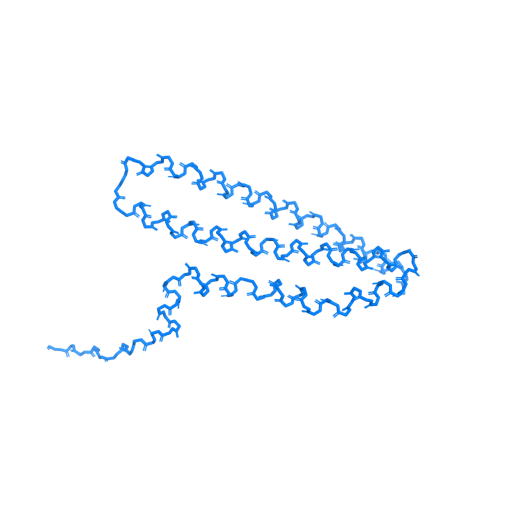 -10.682 -6.591 9.260 1.00 84.62 112 CYS A O 1
ATOM 893 N N . LEU A 1 113 ? -11.526 -5.816 7.333 1.00 85.06 113 LEU A N 1
ATOM 894 C CA . LEU A 1 113 ? -12.842 -5.487 7.885 1.00 85.06 113 LEU A CA 1
ATOM 895 C C . LEU A 1 113 ? -13.588 -6.725 8.389 1.00 85.06 113 LEU A C 1
ATOM 897 O O . LEU A 1 113 ? -14.127 -6.690 9.493 1.00 85.06 113 LEU A O 1
ATOM 901 N N . VAL A 1 114 ? -13.601 -7.819 7.624 1.00 84.75 114 VAL A N 1
ATOM 902 C CA . VAL A 1 114 ? -14.258 -9.072 8.035 1.00 84.75 114 VAL A CA 1
ATOM 903 C C . VAL A 1 114 ? -13.575 -9.685 9.262 1.00 84.75 114 VAL A C 1
ATOM 905 O O . VAL A 1 114 ? -14.255 -10.179 10.163 1.00 84.75 114 VAL A O 1
ATOM 908 N N . LEU A 1 115 ? -12.243 -9.624 9.331 1.00 82.06 115 LEU A N 1
ATOM 909 C CA . LEU A 1 115 ? -11.476 -10.176 10.450 1.00 82.06 115 LEU A CA 1
ATOM 910 C C . LEU A 1 115 ? -11.609 -9.343 11.734 1.00 82.06 115 LEU A C 1
ATOM 912 O O . LEU A 1 115 ? -11.739 -9.907 12.822 1.00 82.06 115 LEU A O 1
ATOM 916 N N . LEU A 1 116 ? -11.576 -8.012 11.621 1.00 77.12 116 LEU A N 1
ATOM 917 C CA . LEU A 1 116 ? -11.440 -7.098 12.763 1.00 77.12 116 LEU A CA 1
ATOM 918 C C . LEU A 1 116 ? -12.760 -6.474 13.228 1.00 77.12 116 LEU A C 1
ATOM 920 O O . LEU A 1 116 ? -12.817 -5.944 14.340 1.00 77.12 116 LEU A O 1
ATOM 924 N N . SER A 1 117 ? -13.822 -6.516 12.420 1.00 77.81 117 SER A N 1
ATOM 925 C CA . SER A 1 117 ? -15.135 -5.996 12.806 1.00 77.81 117 SER A CA 1
ATOM 926 C C . SER A 1 117 ? -16.063 -7.134 13.238 1.00 77.81 117 SER A C 1
ATOM 928 O O . SER A 1 117 ? -16.688 -7.776 12.388 1.00 77.81 117 SER A O 1
ATOM 930 N N . PRO A 1 118 ? -16.215 -7.387 14.553 1.00 70.12 118 PRO A N 1
ATOM 931 C CA . PRO A 1 118 ? -17.178 -8.367 15.045 1.00 70.12 118 PRO A CA 1
ATOM 932 C C . PRO A 1 118 ? -18.606 -8.021 14.609 1.00 70.12 118 PRO A C 1
ATOM 934 O O . PRO A 1 118 ? -19.357 -8.924 14.265 1.00 70.12 118 PRO A O 1
ATOM 937 N N . THR A 1 119 ? -18.947 -6.732 14.505 1.00 71.12 119 THR A N 1
ATOM 938 C CA . THR A 1 119 ? -20.247 -6.263 14.006 1.00 71.12 119 THR A CA 1
ATOM 939 C C . THR A 1 119 ? -20.485 -6.650 12.547 1.00 71.12 119 THR A C 1
ATOM 941 O O . THR A 1 119 ? -21.593 -7.048 12.189 1.00 71.12 119 THR A O 1
ATOM 944 N N . LEU A 1 120 ? -19.466 -6.541 11.683 1.00 70.81 120 LEU A N 1
ATOM 945 C CA . LEU A 1 120 ? -19.593 -6.986 10.292 1.00 70.81 120 LEU A CA 1
ATOM 946 C C . LEU A 1 120 ? -19.642 -8.503 10.214 1.00 70.81 120 LEU A C 1
ATOM 948 O O . LEU A 1 120 ? -20.494 -9.019 9.506 1.00 70.81 120 LEU A O 1
ATOM 952 N N . ARG A 1 121 ? -18.802 -9.211 10.974 1.00 77.44 121 ARG A N 1
ATOM 953 C CA . ARG A 1 121 ? -18.815 -10.676 11.032 1.00 77.44 121 ARG A CA 1
ATOM 954 C C . ARG A 1 121 ? -20.172 -11.211 11.480 1.00 77.44 121 ARG A C 1
ATOM 956 O O . ARG A 1 121 ? -20.681 -12.151 10.883 1.00 77.44 121 ARG A O 1
ATOM 963 N N . GLU A 1 122 ? -20.786 -10.582 12.475 1.00 75.88 122 GLU A N 1
ATOM 964 C CA . GLU A 1 122 ? -22.120 -10.942 12.944 1.00 75.88 122 GLU A CA 1
ATOM 965 C C . GLU A 1 122 ? -23.185 -10.638 11.882 1.00 75.88 122 GLU A C 1
ATOM 967 O O . GLU A 1 122 ? -24.025 -11.484 11.618 1.00 75.88 122 GLU A O 1
ATOM 972 N N . ARG A 1 123 ? -23.117 -9.503 11.175 1.00 74.62 123 ARG A N 1
ATOM 973 C CA . ARG A 1 123 ? -24.070 -9.190 10.090 1.00 74.62 123 ARG A CA 1
ATOM 974 C C . ARG A 1 123 ? -23.899 -10.054 8.834 1.00 74.62 123 ARG A C 1
ATOM 976 O O . ARG A 1 123 ? -24.895 -10.344 8.177 1.00 74.62 123 ARG A O 1
ATOM 983 N N . LEU A 1 124 ? -22.668 -10.440 8.490 1.00 75.44 124 LEU A N 1
ATOM 984 C CA . LEU A 1 124 ? -22.347 -11.266 7.318 1.00 75.44 124 LEU A CA 1
ATOM 985 C C . LEU A 1 124 ? -22.628 -12.753 7.565 1.00 75.44 124 LEU A C 1
ATOM 987 O O . LEU A 1 124 ? -23.179 -13.408 6.687 1.00 75.44 124 LEU A O 1
ATOM 991 N N . LEU A 1 125 ? -22.263 -13.281 8.740 1.00 71.00 125 LEU A N 1
ATOM 992 C CA . LEU A 1 125 ? -22.411 -14.706 9.070 1.00 71.00 125 LEU A CA 1
ATOM 993 C C . LEU A 1 125 ? -23.737 -15.018 9.771 1.00 71.00 125 LEU A C 1
ATOM 995 O O . LEU A 1 125 ? -24.322 -16.071 9.541 1.00 71.00 125 LEU A O 1
ATOM 999 N N . PHE A 1 126 ? -24.252 -14.098 10.588 1.00 64.50 126 PHE A N 1
ATOM 1000 C CA . PHE A 1 126 ? -25.548 -14.221 11.248 1.00 64.50 126 PHE A CA 1
ATOM 1001 C C . PHE A 1 126 ? -26.518 -13.193 10.677 1.00 64.50 126 PHE A C 1
ATOM 1003 O O . PHE A 1 126 ? -26.876 -12.191 11.300 1.00 64.50 126 PHE A O 1
ATOM 1010 N N . ARG A 1 127 ? -27.050 -13.500 9.492 1.00 55.47 127 ARG A N 1
ATOM 1011 C CA . ARG A 1 127 ? -28.305 -12.911 9.017 1.00 55.47 127 ARG A CA 1
ATOM 1012 C C . ARG A 1 127 ? -29.444 -13.397 9.928 1.00 55.47 127 ARG A C 1
ATOM 1014 O O . ARG A 1 127 ? -30.250 -14.237 9.538 1.00 55.47 127 ARG A O 1
ATOM 1021 N N . LYS A 1 128 ? -29.515 -12.909 11.173 1.00 53.09 128 LYS A N 1
ATOM 1022 C CA . LYS A 1 128 ? -30.683 -13.121 12.034 1.00 53.09 128 LYS A CA 1
ATOM 1023 C C . LYS A 1 128 ? -31.883 -12.496 11.324 1.00 53.09 128 LYS A C 1
ATOM 1025 O O . LYS A 1 128 ? -31.955 -11.280 11.158 1.00 53.09 128 LYS A O 1
ATOM 1030 N N . LYS A 1 129 ? -32.809 -13.355 10.886 1.00 49.38 129 LYS A N 1
ATOM 1031 C CA . LYS A 1 129 ? -34.189 -13.021 10.513 1.00 49.38 129 LYS A CA 1
ATOM 1032 C C . LYS A 1 129 ? -34.738 -12.004 11.524 1.00 49.38 129 LYS A C 1
ATOM 1034 O O . LYS A 1 129 ? -35.025 -12.364 12.660 1.00 49.38 129 LYS A O 1
ATOM 1039 N N . LYS A 1 130 ? -34.908 -10.746 11.116 1.00 58.50 130 LYS A N 1
ATOM 1040 C CA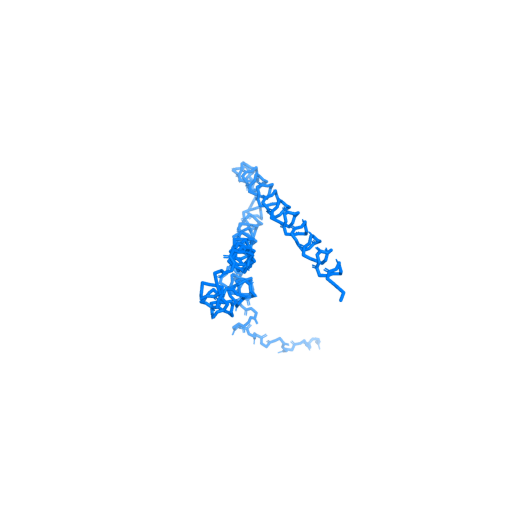 . LYS A 1 130 ? -35.834 -9.818 11.774 1.00 58.50 130 LYS A CA 1
ATOM 1041 C C . LYS A 1 130 ? -37.152 -9.857 11.009 1.00 58.50 130 LYS A C 1
ATOM 1043 O O . LYS A 1 130 ? -37.308 -9.121 10.048 1.00 58.50 130 LYS A O 1
ATOM 1048 N N . VAL A 1 131 ? -38.065 -10.730 11.426 1.00 55.72 131 VAL A N 1
ATOM 1049 C CA . VAL A 1 131 ? -39.517 -10.645 11.172 1.00 55.72 131 VAL A CA 1
ATOM 1050 C C . VAL A 1 131 ? -40.148 -11.415 12.349 1.00 55.72 131 VAL A C 1
ATOM 1052 O O . VAL A 1 131 ? -39.762 -12.556 12.567 1.00 55.72 131 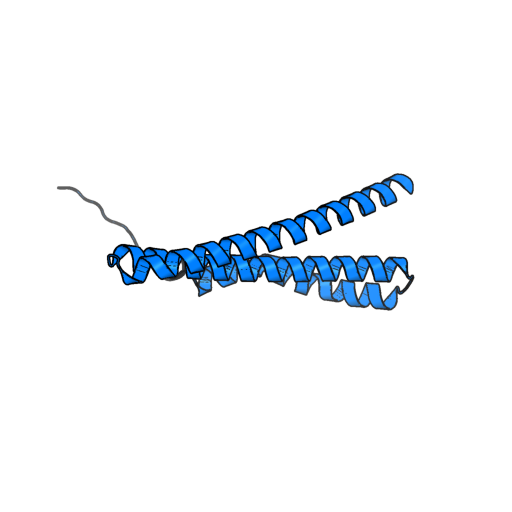VAL A O 1
ATOM 1055 N N . LYS A 1 132 ? -41.002 -10.869 13.219 1.00 43.22 132 LYS A N 1
ATOM 1056 C CA . LYS A 1 132 ? -42.149 -9.985 12.992 1.00 43.22 132 LYS A CA 1
ATOM 1057 C C . LYS A 1 132 ? -42.255 -8.883 14.050 1.00 43.22 132 LYS A C 1
ATOM 1059 O O . LYS A 1 132 ? -42.071 -9.129 15.236 1.00 43.22 132 LYS A O 1
ATOM 1064 N N . VAL A 1 133 ? -42.652 -7.705 13.578 1.00 63.12 133 VAL A N 1
ATOM 1065 C CA . VAL A 1 133 ? -43.443 -6.737 14.339 1.00 63.12 133 VAL A CA 1
ATOM 1066 C C . VAL A 1 133 ? -44.920 -7.042 14.062 1.00 63.12 133 VAL A C 1
ATOM 1068 O O . VAL A 1 133 ? -45.331 -7.097 12.904 1.00 63.12 133 VAL A O 1
ATOM 1071 N N . HIS A 1 134 ? -45.688 -7.251 15.123 1.00 46.38 134 HIS A N 1
ATOM 1072 C CA . HIS A 1 134 ? -47.140 -7.058 15.224 1.00 46.38 134 HIS A CA 1
ATOM 1073 C C . HIS A 1 134 ? -47.351 -6.822 16.726 1.00 46.38 134 HIS A C 1
ATOM 1075 O O . HIS A 1 134 ? -47.071 -7.724 17.507 1.00 46.38 134 HIS A O 1
ATOM 1081 N N . VAL A 1 135 ? -47.445 -5.581 17.216 1.00 58.41 135 VAL A N 1
ATOM 1082 C CA . VAL A 1 135 ? -48.620 -4.688 17.155 1.00 58.41 135 VAL A CA 1
ATOM 1083 C C . VAL A 1 135 ? -49.907 -5.480 17.329 1.00 58.41 135 VAL A C 1
ATOM 1085 O O . VAL A 1 135 ? -50.486 -5.914 16.340 1.00 58.41 135 VAL A O 1
ATOM 1088 N N . THR A 1 136 ? -50.262 -5.719 18.589 1.00 58.31 136 THR A N 1
ATOM 1089 C CA . THR A 1 136 ? -51.492 -5.255 19.263 1.00 58.31 136 THR A CA 1
ATOM 1090 C C . THR A 1 136 ? -51.392 -5.642 20.726 1.00 58.31 136 THR A C 1
ATOM 1092 O O . THR A 1 136 ? -51.074 -6.827 20.972 1.00 58.31 136 THR A O 1
#

Foldseek 3Di:
DVVVVVVVVVVVVVVLVVLLVVLVVVLVVLVVVLVVLVVVVVPDDPVSVVVSLVSVLVSVLSVQLSVLVVQLSVLVVQLVVCVVVVVVVSNVVSVVCNVVSVCSNVCSNVVSCCVRPPVVVCVVVPPPDPDDDDDD

pLDDT: mean 78.68, std 10.19, range [43.22, 94.56]

InterPro domains:
  IPR019426 7TM GPCR, serpentine receptor class v (Srv) [PF10323] (12-126)

Secondary structure (DSSP, 8-state):
-HHHHHHHHHHHHHHHHHHHHHHHHHHHHHHHHHHHHHHHHTTS-HHHHHHHHHHHHHHHHHHHHHHHHHHHHHHHHHHHHHHHTT-HHHHHHHHHHHHHHHHHHHHHHHHHHHHH-HHHHHHHH-----------

Sequence (136 aa):
TRVHQLINKGLAITNYVVYVICNSIFTILTSREMYRMRGMVYNSSANLRIILIQQRNLFIVVSACTISHICKAVHQFAIFISMSLDKIELASALQSWYPLINGFATYAMPICLVLLSPTLRERLLFRKKKVKVHVT